Protein AF-A0A7S2U4N0-F1 (afdb_monomer)

Mean predicted aligned error: 8.38 Å

Sequence (168 aa):
IADASVLGMSDVMNEIFLASGIAMILTTIMIGQLTAQINAANCMLDFINTHFMLFSTYVSLFIEFSGLLHSVYLVQIIFSKITGKAFESNEPPRTGLQNVFFWARVIFSLGLLSFSFAVTLKALFDGKTTMWDGVPEAVSVIIFFVLMCFVGMMEGMQIALFAVLKMP

Structure (mmCIF, N/CA/C/O backbone):
data_AF-A0A7S2U4N0-F1
#
_entry.id   AF-A0A7S2U4N0-F1
#
loop_
_atom_site.group_PDB
_atom_site.id
_atom_site.type_symbol
_atom_site.label_atom_id
_atom_site.label_alt_id
_atom_site.label_comp_id
_atom_site.label_asym_id
_atom_site.label_entity_id
_atom_site.label_seq_id
_atom_site.pdbx_PDB_ins_code
_atom_site.Cartn_x
_atom_site.Cartn_y
_atom_site.Cartn_z
_atom_site.occupancy
_atom_site.B_iso_or_equiv
_atom_site.auth_seq_id
_atom_site.auth_comp_id
_atom_site.auth_asym_id
_atom_site.auth_atom_id
_atom_site.pdbx_PDB_model_num
ATOM 1 N N . ILE A 1 1 ? 17.892 17.708 -24.082 1.00 48.47 1 ILE A N 1
ATOM 2 C CA . ILE A 1 1 ? 18.843 17.462 -22.975 1.00 48.47 1 ILE A CA 1
ATOM 3 C C . ILE A 1 1 ? 19.014 15.949 -22.907 1.00 48.47 1 ILE A C 1
ATOM 5 O O . ILE A 1 1 ? 18.281 15.301 -22.179 1.00 48.47 1 ILE A O 1
ATOM 9 N N . ALA A 1 2 ? 19.832 15.386 -23.799 1.00 51.50 2 ALA A N 1
ATOM 10 C CA . ALA A 1 2 ? 20.011 13.934 -23.921 1.00 51.50 2 ALA A CA 1
ATOM 11 C C . ALA A 1 2 ? 21.262 13.431 -23.170 1.00 51.50 2 ALA A C 1
ATOM 13 O O . ALA A 1 2 ? 21.344 12.248 -22.888 1.00 51.50 2 ALA A O 1
ATOM 14 N N . ASP A 1 3 ? 22.154 14.347 -22.763 1.00 53.72 3 ASP A N 1
ATOM 15 C CA . ASP A 1 3 ? 23.429 14.059 -22.081 1.00 53.72 3 ASP A CA 1
ATOM 16 C C . ASP A 1 3 ? 23.540 14.708 -20.687 1.00 53.72 3 ASP A C 1
ATOM 18 O O . ASP A 1 3 ? 24.636 14.952 -20.181 1.00 53.72 3 ASP A O 1
ATOM 22 N N . ALA A 1 4 ? 22.422 15.070 -20.045 1.00 55.94 4 ALA A N 1
ATOM 23 C CA . ALA A 1 4 ? 22.508 15.534 -18.660 1.00 55.94 4 ALA A CA 1
ATOM 24 C C . ALA A 1 4 ? 22.662 14.322 -17.744 1.00 55.94 4 ALA A C 1
ATOM 26 O O . ALA A 1 4 ? 21.670 13.695 -17.375 1.00 55.94 4 ALA A O 1
ATOM 27 N N . SER A 1 5 ? 23.901 14.013 -17.355 1.00 58.53 5 SER A N 1
ATOM 28 C CA . SER A 1 5 ? 24.131 13.044 -16.288 1.00 58.53 5 SER A CA 1
ATOM 29 C C . SER A 1 5 ? 23.482 13.599 -15.018 1.00 58.53 5 SER A C 1
ATOM 31 O O . SER A 1 5 ? 23.855 14.672 -14.522 1.00 58.53 5 SER A O 1
ATOM 33 N N . VAL A 1 6 ? 22.471 12.900 -14.514 1.00 63.56 6 VAL A N 1
ATOM 34 C CA . VAL A 1 6 ? 21.838 13.264 -13.253 1.00 63.56 6 VAL A CA 1
ATOM 35 C C . VAL A 1 6 ? 22.915 13.133 -12.172 1.00 63.56 6 VAL A C 1
ATOM 37 O O . VAL A 1 6 ? 23.558 12.094 -12.045 1.00 63.56 6 VAL A O 1
ATOM 40 N N . LEU A 1 7 ? 23.184 14.229 -11.456 1.00 72.75 7 LEU A N 1
ATOM 41 C CA . LEU A 1 7 ? 24.157 14.299 -10.355 1.00 72.75 7 LEU A CA 1
ATOM 42 C C . LEU A 1 7 ? 25.631 13.981 -10.708 1.00 72.75 7 LEU A C 1
ATOM 44 O O . LEU A 1 7 ? 26.425 13.757 -9.797 1.00 72.75 7 LEU A O 1
ATOM 48 N N . GLY A 1 8 ? 26.037 13.990 -11.984 1.00 77.19 8 GLY A N 1
ATOM 49 C CA . GLY A 1 8 ? 27.438 13.719 -12.360 1.00 77.19 8 GLY A CA 1
ATOM 50 C C . GLY A 1 8 ? 27.821 12.233 -12.375 1.00 77.19 8 GLY A C 1
ATOM 51 O O . GLY A 1 8 ? 29.006 11.912 -12.443 1.00 77.19 8 GLY A O 1
ATOM 52 N N . MET A 1 9 ? 26.849 11.326 -12.239 1.00 78.50 9 MET A N 1
ATOM 53 C CA . MET A 1 9 ? 27.090 9.884 -12.130 1.00 78.50 9 MET A CA 1
ATOM 54 C C . MET A 1 9 ? 27.216 9.213 -13.503 1.00 78.50 9 MET A C 1
ATOM 56 O O . MET A 1 9 ? 26.658 9.693 -14.487 1.00 78.50 9 MET A O 1
ATOM 60 N N . SER A 1 10 ? 27.923 8.077 -13.557 1.00 85.62 10 SER A N 1
ATOM 61 C CA . SER A 1 10 ? 28.000 7.252 -14.772 1.00 85.62 10 SER A CA 1
ATOM 62 C C . SER A 1 10 ? 26.616 6.752 -15.199 1.00 85.62 10 SER A C 1
ATOM 64 O O . SER A 1 10 ? 25.751 6.511 -14.352 1.00 85.62 10 SER A O 1
ATOM 66 N N . ASP A 1 11 ? 26.416 6.556 -16.503 1.00 80.62 11 ASP A N 1
ATOM 67 C CA . ASP A 1 11 ? 25.119 6.157 -17.071 1.00 80.62 11 ASP A CA 1
ATOM 68 C C . ASP A 1 11 ? 24.601 4.846 -16.469 1.00 80.62 11 ASP A C 1
ATOM 70 O O . ASP A 1 11 ? 23.438 4.755 -16.083 1.00 80.62 11 ASP A O 1
ATOM 74 N N . VAL A 1 12 ? 25.501 3.885 -16.244 1.00 80.69 12 VAL A N 1
ATOM 75 C CA . VAL A 1 12 ? 25.191 2.604 -15.589 1.00 80.69 12 VAL A CA 1
ATOM 76 C C . VAL A 1 12 ? 24.672 2.810 -14.162 1.00 80.69 12 VAL A C 1
ATOM 78 O O . VAL A 1 12 ? 23.733 2.143 -13.731 1.00 80.69 12 VAL A O 1
ATOM 81 N N . MET A 1 13 ? 25.262 3.742 -13.408 1.00 78.25 13 MET A N 1
ATOM 82 C CA . MET A 1 13 ? 24.827 4.022 -12.040 1.00 78.25 13 MET A CA 1
ATOM 83 C C . MET A 1 13 ? 23.470 4.733 -12.020 1.00 78.25 13 MET A C 1
ATOM 85 O O . MET A 1 13 ? 22.625 4.401 -11.190 1.00 78.25 13 MET A O 1
ATOM 89 N N . ASN A 1 14 ? 23.230 5.655 -12.954 1.00 82.12 14 ASN A N 1
ATOM 90 C CA . ASN A 1 14 ? 21.936 6.323 -13.100 1.00 82.12 14 ASN A CA 1
ATOM 91 C C . ASN A 1 14 ? 20.821 5.345 -13.496 1.00 82.12 14 ASN A C 1
ATOM 93 O O . ASN A 1 14 ? 19.733 5.391 -12.922 1.00 82.12 14 ASN A O 1
ATOM 97 N N . GLU A 1 15 ? 21.095 4.425 -14.417 1.00 80.50 15 GLU A N 1
ATOM 98 C CA . GLU A 1 15 ? 20.133 3.420 -14.870 1.00 80.50 15 GLU A CA 1
ATOM 99 C C . GLU A 1 15 ? 19.777 2.433 -13.745 1.00 80.50 15 GLU A C 1
ATOM 101 O O . GLU A 1 15 ? 18.603 2.221 -13.429 1.00 80.50 15 GLU A O 1
ATOM 106 N N . ILE A 1 16 ? 20.785 1.904 -13.044 1.00 80.06 16 ILE A N 1
ATOM 107 C CA . ILE A 1 16 ? 20.562 0.930 -11.970 1.00 80.06 16 ILE A CA 1
ATOM 108 C C . ILE A 1 16 ? 19.948 1.573 -10.727 1.00 80.06 16 ILE A C 1
ATOM 110 O O . ILE A 1 16 ? 19.108 0.937 -10.104 1.00 80.06 16 ILE A O 1
ATOM 114 N N . PHE A 1 17 ? 20.331 2.784 -10.313 1.00 78.62 17 PHE A N 1
ATOM 115 C CA . PHE A 1 17 ? 19.843 3.355 -9.047 1.00 78.62 17 PHE A CA 1
ATOM 116 C C . PHE A 1 17 ? 18.615 4.251 -9.201 1.00 78.62 17 PHE A C 1
ATOM 118 O O . PHE A 1 17 ? 17.709 4.173 -8.365 1.00 78.62 17 PHE A O 1
ATOM 125 N N . LEU A 1 18 ? 18.584 5.107 -10.227 1.00 79.38 18 LEU A N 1
ATOM 126 C CA . LEU A 1 18 ? 17.523 6.101 -10.396 1.00 79.38 18 LEU A CA 1
ATOM 127 C C . LEU A 1 18 ? 16.413 5.602 -11.322 1.00 79.38 18 LEU A C 1
ATOM 129 O O . LEU A 1 18 ? 15.245 5.770 -10.979 1.00 79.38 18 LEU A O 1
ATOM 133 N N . ALA A 1 19 ? 16.745 4.958 -12.446 1.00 78.31 19 ALA A N 1
ATOM 134 C CA . ALA A 1 19 ? 15.730 4.495 -13.399 1.00 78.31 19 ALA A CA 1
ATOM 135 C C . ALA A 1 19 ? 14.982 3.239 -12.916 1.00 78.31 19 ALA A C 1
ATOM 137 O O . ALA A 1 19 ? 13.768 3.147 -13.082 1.00 78.31 19 ALA A O 1
ATOM 138 N N . SER A 1 20 ? 15.666 2.309 -12.242 1.00 78.81 20 SER A N 1
ATOM 139 C CA . SER A 1 20 ? 15.021 1.117 -11.659 1.00 78.81 20 SER A CA 1
ATOM 140 C C . SER A 1 20 ? 14.131 1.420 -10.438 1.00 78.81 20 SER A C 1
ATOM 142 O O . SER A 1 20 ? 13.281 0.610 -10.068 1.00 78.81 20 SER A O 1
ATOM 144 N N . GLY A 1 21 ? 14.342 2.570 -9.781 1.00 80.44 21 GLY A N 1
ATOM 145 C CA . GLY A 1 21 ? 13.678 2.946 -8.530 1.00 80.44 21 GLY A CA 1
ATOM 146 C C . GLY A 1 21 ? 14.295 2.353 -7.255 1.00 80.44 21 GLY A C 1
ATOM 147 O O . GLY A 1 21 ? 13.786 2.626 -6.167 1.00 80.44 21 GLY A O 1
ATOM 148 N N . ILE A 1 22 ? 15.401 1.600 -7.339 1.00 84.94 22 ILE A N 1
ATOM 149 C CA . ILE A 1 22 ? 16.071 1.002 -6.166 1.00 84.94 22 ILE A CA 1
ATOM 150 C C . ILE A 1 22 ? 16.450 2.060 -5.122 1.00 84.94 22 ILE A C 1
ATOM 152 O O . ILE A 1 22 ? 16.239 1.834 -3.930 1.00 84.94 22 ILE A O 1
ATOM 156 N N . ALA A 1 23 ? 16.956 3.227 -5.538 1.00 85.31 23 ALA A N 1
ATOM 157 C CA . ALA A 1 23 ? 17.312 4.293 -4.600 1.00 85.31 23 ALA A CA 1
ATOM 158 C C . ALA A 1 23 ? 16.099 4.756 -3.775 1.00 85.31 23 ALA A C 1
ATOM 160 O O . ALA A 1 23 ? 16.172 4.823 -2.550 1.00 85.31 23 ALA A O 1
ATOM 161 N N . MET A 1 24 ? 14.957 4.982 -4.431 1.00 85.69 24 MET A N 1
ATOM 162 C CA . MET A 1 24 ? 13.702 5.356 -3.769 1.00 85.69 24 MET A CA 1
ATOM 163 C C . MET A 1 24 ? 13.225 4.277 -2.793 1.00 85.69 24 MET A C 1
ATOM 165 O O . MET A 1 24 ? 12.809 4.599 -1.678 1.00 85.69 24 MET A O 1
ATOM 169 N N . ILE A 1 25 ? 13.316 3.003 -3.185 1.00 87.88 25 ILE A N 1
ATOM 170 C CA . ILE A 1 25 ? 12.924 1.868 -2.341 1.00 87.88 25 ILE A CA 1
ATOM 171 C C . ILE A 1 25 ? 13.800 1.817 -1.084 1.00 87.88 25 ILE A C 1
ATOM 173 O O . ILE A 1 25 ? 13.279 1.798 0.030 1.00 87.88 25 ILE A O 1
ATOM 177 N N . LEU A 1 26 ? 15.125 1.860 -1.243 1.00 87.56 26 LEU A N 1
ATOM 178 C CA . LEU A 1 26 ? 16.066 1.790 -0.123 1.00 87.56 26 LEU A CA 1
ATOM 179 C C . LEU A 1 26 ? 15.915 2.973 0.834 1.00 87.56 26 LEU A C 1
ATOM 181 O O . LEU A 1 26 ? 15.888 2.776 2.048 1.00 87.56 26 LEU A O 1
ATOM 185 N N . THR A 1 27 ? 15.772 4.192 0.308 1.00 89.44 27 THR A N 1
ATOM 186 C CA . THR A 1 27 ? 15.549 5.385 1.131 1.00 89.44 27 THR A CA 1
ATOM 187 C C . THR A 1 27 ? 14.243 5.276 1.916 1.00 89.44 27 THR A C 1
ATOM 189 O O . THR A 1 27 ? 14.233 5.535 3.119 1.00 89.44 27 THR A O 1
ATOM 192 N N . THR A 1 28 ? 13.159 4.835 1.273 1.00 89.31 28 THR A N 1
ATOM 193 C CA . THR A 1 28 ? 11.850 4.690 1.930 1.00 89.31 28 THR A CA 1
ATOM 194 C C . THR A 1 28 ? 11.890 3.637 3.037 1.00 89.31 28 THR A C 1
ATOM 196 O O . THR A 1 28 ? 11.402 3.886 4.138 1.00 89.31 28 THR A O 1
ATOM 199 N N . ILE A 1 29 ? 12.526 2.492 2.786 1.00 88.38 29 ILE A N 1
ATOM 200 C CA . ILE A 1 29 ? 12.578 1.381 3.740 1.00 88.38 29 ILE A CA 1
ATOM 201 C C . ILE A 1 29 ? 13.494 1.711 4.928 1.00 88.38 29 ILE A C 1
ATOM 203 O O . ILE A 1 29 ? 13.086 1.564 6.078 1.00 88.38 29 ILE A O 1
ATOM 207 N N . MET A 1 30 ? 14.715 2.194 4.677 1.00 87.56 30 MET A N 1
ATOM 208 C CA . MET A 1 30 ? 15.715 2.410 5.732 1.00 87.56 30 MET A CA 1
ATOM 209 C C . MET A 1 30 ? 15.420 3.651 6.579 1.00 87.56 30 MET A C 1
ATOM 211 O O . MET A 1 30 ? 15.454 3.593 7.811 1.00 87.56 30 MET A O 1
ATOM 215 N N . ILE A 1 31 ? 15.120 4.776 5.924 1.00 87.19 31 ILE A N 1
ATOM 216 C CA . ILE A 1 31 ? 14.902 6.058 6.605 1.00 87.19 31 ILE A CA 1
ATOM 217 C C . ILE A 1 31 ? 13.436 6.211 7.009 1.00 87.19 31 ILE A C 1
ATOM 219 O O . ILE A 1 31 ? 13.151 6.657 8.117 1.00 87.19 31 ILE A O 1
ATOM 223 N N . GLY A 1 32 ? 12.507 5.841 6.126 1.00 83.75 32 GLY A N 1
ATOM 224 C CA . GLY A 1 32 ? 11.079 6.067 6.344 1.00 83.75 32 GLY A CA 1
ATOM 225 C C . GLY A 1 32 ? 10.429 5.073 7.304 1.00 83.75 32 GLY A C 1
ATOM 226 O O . GLY A 1 32 ? 9.656 5.482 8.166 1.00 83.75 32 GLY A O 1
ATOM 227 N N . GLN A 1 33 ? 10.725 3.777 7.166 1.00 85.81 33 GLN A N 1
ATOM 228 C CA . GLN A 1 33 ? 9.949 2.719 7.826 1.00 85.81 33 GLN A CA 1
ATOM 229 C C . GLN A 1 33 ? 10.707 2.027 8.969 1.00 85.81 33 GLN A C 1
ATOM 231 O O . GLN A 1 33 ? 10.282 2.110 10.123 1.00 85.81 33 GLN A O 1
ATOM 236 N N . LEU A 1 34 ? 11.845 1.382 8.684 1.00 86.00 34 LEU A N 1
ATOM 237 C CA . LEU A 1 34 ? 12.537 0.493 9.632 1.00 86.00 34 LEU A CA 1
ATOM 238 C C . LEU A 1 34 ? 12.982 1.206 10.913 1.00 86.00 34 LEU A C 1
ATOM 240 O O . LEU A 1 34 ? 12.771 0.699 12.014 1.00 86.00 34 LEU A O 1
ATOM 244 N N . THR A 1 35 ? 13.573 2.397 10.792 1.00 86.56 35 THR A N 1
ATOM 245 C CA . THR A 1 35 ? 14.084 3.142 11.955 1.00 86.56 35 THR A CA 1
ATOM 246 C C . THR A 1 35 ? 12.956 3.511 12.927 1.00 86.56 35 THR A C 1
ATOM 248 O O . THR A 1 35 ? 13.102 3.369 14.143 1.00 86.56 35 THR A O 1
ATOM 251 N N . ALA A 1 36 ? 11.802 3.927 12.395 1.00 85.81 36 ALA A N 1
ATOM 252 C CA . ALA A 1 36 ? 10.617 4.245 13.186 1.00 85.81 36 ALA A CA 1
ATOM 253 C C . ALA A 1 36 ? 10.036 2.996 13.868 1.00 85.81 36 ALA A C 1
ATOM 255 O O . ALA A 1 36 ? 9.712 3.041 15.054 1.00 85.81 36 ALA A O 1
ATOM 256 N N . GLN A 1 37 ? 9.963 1.870 13.151 1.00 85.75 37 GLN A N 1
ATOM 257 C CA . GLN A 1 37 ? 9.468 0.600 13.691 1.00 85.75 37 GLN A CA 1
ATOM 258 C C . GLN A 1 37 ? 10.338 0.080 14.845 1.00 85.75 37 GLN A C 1
ATOM 260 O O . GLN A 1 37 ? 9.807 -0.318 15.880 1.00 85.75 37 GLN A O 1
ATOM 265 N N . ILE A 1 38 ? 11.667 0.130 14.709 1.00 84.31 38 ILE A N 1
ATOM 266 C CA . ILE A 1 38 ? 12.594 -0.331 15.756 1.00 84.31 38 ILE A CA 1
ATOM 267 C C . ILE A 1 38 ? 12.488 0.550 17.008 1.00 84.31 38 ILE A C 1
ATOM 269 O O . ILE A 1 38 ? 12.452 0.036 18.127 1.00 84.31 38 ILE A O 1
ATOM 273 N N . ASN A 1 39 ? 12.399 1.874 16.841 1.00 85.31 39 ASN A N 1
ATOM 274 C CA . ASN A 1 39 ? 12.265 2.783 17.979 1.00 85.31 39 ASN A CA 1
ATOM 275 C C . ASN A 1 39 ? 10.915 2.599 18.698 1.00 85.31 39 ASN A C 1
ATOM 277 O O . ASN A 1 39 ? 10.860 2.552 19.928 1.00 85.31 39 ASN A O 1
ATOM 281 N N . ALA A 1 40 ? 9.836 2.403 17.931 1.00 83.31 40 ALA A N 1
ATOM 282 C CA . ALA A 1 40 ? 8.513 2.096 18.464 1.00 83.31 40 ALA A CA 1
ATOM 283 C C . ALA A 1 40 ? 8.465 0.755 19.218 1.00 83.31 40 ALA A C 1
ATOM 285 O O . ALA A 1 40 ? 7.735 0.640 20.203 1.00 83.31 40 ALA A O 1
ATOM 286 N N . ALA A 1 41 ? 9.237 -0.249 18.784 1.00 82.06 41 ALA A N 1
ATOM 287 C CA . ALA A 1 41 ? 9.270 -1.564 19.420 1.00 82.06 41 ALA A CA 1
ATOM 288 C C . ALA A 1 41 ? 9.896 -1.531 20.825 1.00 82.06 41 ALA A C 1
ATOM 290 O O . ALA A 1 41 ? 9.396 -2.206 21.723 1.00 82.06 41 ALA A O 1
ATOM 291 N N . ASN A 1 42 ? 10.947 -0.726 21.028 1.00 82.38 42 ASN A N 1
ATOM 292 C CA . ASN A 1 42 ? 11.646 -0.632 22.314 1.00 82.38 42 ASN A CA 1
ATOM 293 C C . ASN A 1 42 ? 10.970 0.342 23.292 1.00 82.38 42 ASN A C 1
ATOM 295 O O . ASN A 1 42 ? 10.746 -0.008 24.449 1.00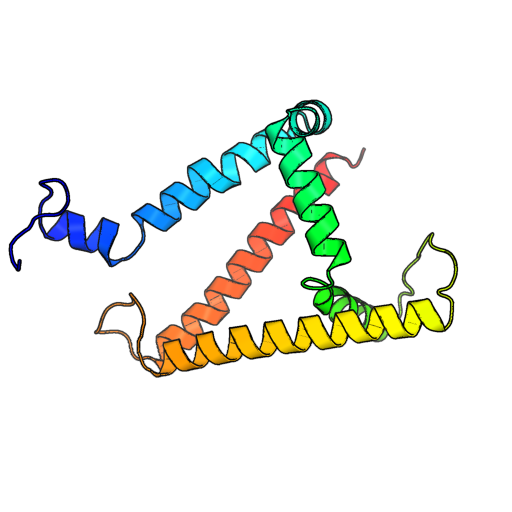 82.38 42 ASN A O 1
ATOM 299 N N . CYS A 1 43 ? 10.624 1.550 22.835 1.00 83.06 43 CYS A N 1
ATOM 300 C CA . CYS A 1 43 ? 10.125 2.630 23.693 1.00 83.06 43 CYS A CA 1
ATOM 301 C C . CYS A 1 43 ? 8.842 3.249 23.120 1.00 83.06 43 CYS A C 1
ATOM 303 O O . CYS A 1 43 ? 8.796 4.434 22.803 1.00 83.06 43 CYS A O 1
ATOM 305 N N . MET A 1 44 ? 7.781 2.445 22.988 1.00 83.38 44 MET A N 1
ATOM 306 C CA . MET A 1 44 ? 6.515 2.848 22.353 1.00 83.38 44 MET A CA 1
ATOM 307 C C . MET A 1 44 ? 5.930 4.163 22.903 1.00 83.38 44 MET A C 1
ATOM 309 O O . MET A 1 44 ? 5.513 5.017 22.121 1.00 83.38 44 MET A O 1
ATOM 313 N N . LEU A 1 45 ? 5.887 4.332 24.232 1.00 84.06 45 LEU A N 1
ATOM 314 C CA . LEU A 1 45 ? 5.286 5.518 24.861 1.00 84.06 45 LEU A CA 1
ATOM 315 C C . LEU A 1 45 ? 6.119 6.782 24.621 1.00 84.06 45 LEU A C 1
ATOM 317 O O . LEU A 1 45 ? 5.559 7.811 24.246 1.00 84.06 45 LEU A O 1
ATOM 321 N N . ASP A 1 46 ? 7.442 6.695 24.758 1.00 86.62 46 ASP A N 1
ATOM 322 C CA . ASP A 1 46 ? 8.342 7.828 24.508 1.00 86.62 46 ASP A CA 1
ATOM 323 C C . ASP A 1 46 ? 8.383 8.196 23.019 1.00 86.62 46 ASP A C 1
ATOM 325 O O . ASP A 1 46 ? 8.414 9.374 22.657 1.00 86.62 46 ASP A O 1
ATOM 329 N N . PHE A 1 47 ? 8.309 7.189 22.143 1.00 85.94 47 PHE A N 1
ATOM 330 C CA . PHE A 1 47 ? 8.230 7.382 20.702 1.00 85.94 47 PHE A CA 1
ATOM 331 C C . PHE A 1 47 ? 6.959 8.140 20.309 1.00 85.94 47 PHE A C 1
ATOM 333 O O . PHE A 1 47 ? 7.038 9.139 19.593 1.00 85.94 47 PHE A O 1
ATOM 340 N N . ILE A 1 48 ? 5.798 7.723 20.825 1.00 87.62 48 ILE A N 1
ATOM 341 C CA . ILE A 1 48 ? 4.520 8.399 20.566 1.00 87.62 48 ILE A CA 1
ATOM 342 C C . ILE A 1 48 ? 4.514 9.815 21.137 1.00 87.62 48 ILE A C 1
ATOM 344 O O . ILE A 1 48 ? 4.004 10.707 20.473 1.00 87.62 48 ILE A O 1
ATOM 348 N N . ASN A 1 49 ? 5.108 10.052 22.311 1.00 90.44 49 ASN A N 1
ATOM 349 C CA . ASN A 1 49 ? 5.109 11.359 22.979 1.00 90.44 49 ASN A CA 1
ATOM 350 C C . ASN A 1 49 ? 5.949 12.441 22.260 1.00 90.44 49 ASN A C 1
ATOM 352 O O . ASN A 1 49 ? 5.993 13.599 22.676 1.00 90.44 49 ASN A O 1
ATOM 356 N N . THR A 1 50 ? 6.613 12.102 21.155 1.00 90.38 50 THR A N 1
ATOM 357 C CA . THR A 1 50 ? 7.291 13.083 20.302 1.00 90.38 50 THR A CA 1
ATOM 358 C C . THR A 1 50 ? 6.276 13.853 19.450 1.00 90.38 50 THR A C 1
ATOM 360 O O . THR A 1 50 ? 5.409 13.254 18.819 1.00 90.38 50 THR A O 1
ATOM 363 N N . HIS A 1 51 ? 6.421 15.181 19.339 1.00 87.06 51 HIS A N 1
ATOM 364 C CA . HIS A 1 51 ? 5.513 16.058 18.573 1.00 87.06 51 HIS A CA 1
ATOM 365 C C . HIS A 1 51 ? 5.197 15.549 17.154 1.00 87.06 51 HIS A C 1
ATOM 367 O O . HIS A 1 51 ? 4.042 15.556 16.729 1.00 87.06 51 HIS A O 1
ATOM 373 N N . PHE A 1 52 ? 6.214 15.076 16.428 1.00 88.00 52 PHE A N 1
ATOM 374 C CA . PHE A 1 52 ? 6.051 14.544 15.073 1.00 88.00 52 PHE A CA 1
ATOM 375 C C . PHE A 1 52 ? 5.239 13.237 15.040 1.00 88.00 52 PHE A C 1
ATOM 377 O O . PHE A 1 52 ? 4.391 13.045 14.168 1.00 88.00 52 PHE A O 1
ATOM 384 N N . MET A 1 53 ? 5.440 12.359 16.025 1.00 88.50 53 MET A N 1
ATOM 385 C CA . MET A 1 53 ? 4.720 11.088 16.108 1.00 88.50 53 MET A CA 1
ATOM 386 C C . MET A 1 53 ? 3.277 11.269 16.583 1.00 88.50 53 MET A C 1
ATOM 388 O O . MET A 1 53 ? 2.379 10.638 16.016 1.00 88.50 53 MET A O 1
ATOM 392 N N . LEU A 1 54 ? 3.020 12.188 17.522 1.00 89.88 54 LEU A N 1
ATOM 393 C CA . LEU A 1 54 ? 1.657 12.594 17.886 1.00 89.88 54 LEU A CA 1
ATOM 394 C C . LEU A 1 54 ? 0.890 13.125 16.675 1.00 89.88 54 LEU A C 1
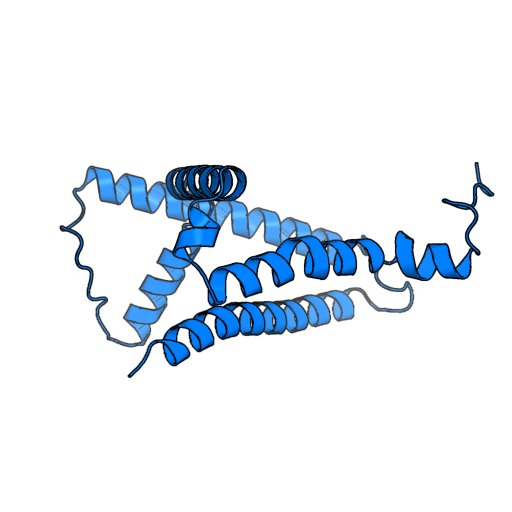ATOM 396 O O . LEU A 1 54 ? -0.250 12.725 16.446 1.00 89.88 54 LEU A O 1
ATOM 400 N N . PHE A 1 55 ? 1.522 13.973 15.860 1.00 92.81 55 PHE A N 1
ATOM 401 C CA . PHE A 1 55 ? 0.920 14.443 14.615 1.00 92.81 55 PHE A CA 1
ATOM 402 C C . PHE A 1 55 ? 0.537 13.274 13.693 1.00 92.81 55 PHE A C 1
ATOM 404 O O . PHE A 1 55 ? -0.612 13.190 13.259 1.00 92.81 55 PHE A O 1
ATOM 411 N N . SER A 1 56 ? 1.456 12.331 13.451 1.00 90.25 56 SER A N 1
ATOM 412 C CA . SER A 1 56 ? 1.167 11.156 12.613 1.00 90.25 56 SER A CA 1
ATOM 413 C C . SER A 1 56 ? 0.027 10.289 13.170 1.00 90.25 56 SER A C 1
ATOM 415 O O . SER A 1 56 ? -0.760 9.724 12.408 1.00 90.25 56 SER A O 1
ATOM 417 N N . THR A 1 57 ? -0.116 10.236 14.499 1.00 90.25 57 THR A N 1
ATOM 418 C CA . THR A 1 57 ? -1.189 9.503 15.180 1.00 90.25 57 THR A CA 1
ATOM 419 C C . THR A 1 57 ? -2.543 10.163 14.923 1.00 90.25 57 THR A C 1
ATOM 421 O O . THR A 1 57 ? -3.501 9.478 14.571 1.00 90.25 57 THR A O 1
ATOM 424 N N . TYR A 1 58 ? -2.631 11.494 15.002 1.00 92.12 58 TYR A N 1
ATOM 425 C CA . TYR A 1 58 ? -3.860 12.215 14.654 1.00 92.12 58 TYR A CA 1
ATOM 426 C C . TYR A 1 58 ? -4.228 12.072 13.175 1.00 92.12 58 TYR A C 1
ATOM 428 O O . TYR A 1 58 ? -5.404 11.897 12.855 1.00 92.12 58 TYR A O 1
ATOM 436 N N . VAL A 1 59 ? -3.240 12.087 12.275 1.00 93.69 59 VAL A N 1
ATOM 437 C CA . VAL A 1 59 ? -3.464 11.801 10.848 1.00 93.69 59 VAL A CA 1
ATOM 438 C C . VAL A 1 59 ? -4.001 10.380 10.662 1.00 93.69 59 VAL A C 1
ATOM 440 O O . VAL A 1 59 ? -4.959 10.182 9.918 1.00 93.69 59 VAL A O 1
ATOM 443 N N . SER A 1 60 ? -3.446 9.402 11.378 1.00 90.62 60 SER A N 1
ATOM 444 C CA . SER A 1 60 ? -3.909 8.010 11.331 1.00 90.62 60 SER A CA 1
ATOM 445 C C . SER A 1 60 ? -5.357 7.878 11.811 1.00 90.62 60 SER A C 1
ATOM 447 O O . SER A 1 60 ? -6.171 7.264 11.125 1.00 90.62 60 SER A O 1
ATOM 449 N N . LEU A 1 61 ? -5.715 8.536 12.920 1.00 90.69 61 LEU A N 1
ATOM 450 C CA . LEU A 1 61 ? -7.084 8.552 13.444 1.00 90.69 61 LEU A CA 1
ATOM 451 C C . LEU A 1 61 ? -8.067 9.234 12.476 1.00 90.69 61 LEU A C 1
ATOM 453 O O . LEU A 1 61 ? -9.203 8.790 12.312 1.00 90.69 61 LEU A O 1
ATOM 457 N N . PHE A 1 62 ? -7.632 10.293 11.789 1.00 92.50 62 PHE A N 1
ATOM 458 C CA . PHE A 1 62 ? -8.427 10.944 10.747 1.00 92.50 62 PHE A CA 1
ATOM 459 C C . PHE A 1 62 ? -8.662 10.022 9.539 1.00 92.50 62 PHE A C 1
ATOM 461 O O . PHE A 1 62 ? -9.784 9.929 9.034 1.00 92.50 62 PHE A O 1
ATOM 468 N N . ILE A 1 63 ? -7.630 9.300 9.093 1.00 91.06 63 ILE A N 1
ATOM 469 C CA . ILE A 1 63 ? -7.749 8.312 8.011 1.00 91.06 63 ILE A CA 1
ATOM 470 C C . ILE A 1 63 ? -8.680 7.171 8.433 1.00 91.06 63 ILE A C 1
ATOM 472 O O . ILE A 1 63 ? -9.535 6.750 7.650 1.00 91.06 63 ILE A O 1
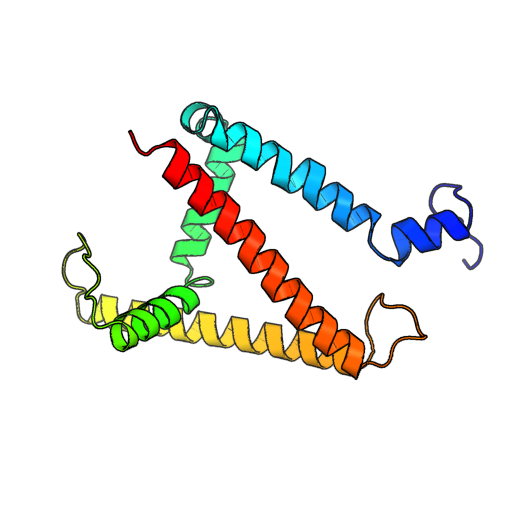ATOM 476 N N . GLU A 1 64 ? -8.584 6.701 9.671 1.00 88.69 64 GLU A N 1
ATOM 477 C CA . GLU A 1 64 ? -9.492 5.688 10.202 1.00 88.69 64 GLU A CA 1
ATOM 478 C C . GLU A 1 64 ? -10.944 6.184 10.206 1.00 88.69 64 GLU A C 1
ATOM 480 O O . GLU A 1 64 ? -11.844 5.496 9.711 1.00 88.69 64 GLU A O 1
ATOM 485 N N . PHE A 1 65 ? -11.175 7.422 10.652 1.00 86.50 65 PHE A N 1
ATOM 486 C CA . PHE A 1 65 ? -12.494 8.046 10.612 1.00 86.50 65 PHE A CA 1
ATOM 487 C C . PHE A 1 65 ? -13.056 8.132 9.184 1.00 86.50 65 PHE A C 1
ATOM 489 O O . PHE A 1 65 ? -14.224 7.791 8.965 1.00 86.50 65 PHE A O 1
ATOM 496 N N . SER A 1 66 ? -12.217 8.497 8.206 1.00 88.50 66 SER A N 1
ATOM 497 C CA . SER A 1 66 ? -12.605 8.653 6.795 1.00 88.50 66 SER A CA 1
ATOM 498 C C . SER A 1 66 ? -13.158 7.377 6.149 1.00 88.50 66 SER A C 1
ATOM 500 O O . SER A 1 66 ? -13.915 7.449 5.184 1.00 88.50 66 SER A O 1
ATOM 502 N N . GLY A 1 67 ? -12.815 6.201 6.682 1.00 84.25 67 GLY A N 1
ATOM 503 C CA . GLY A 1 67 ? -13.308 4.929 6.166 1.00 84.25 67 GLY A CA 1
ATOM 504 C C . GLY A 1 67 ? -12.446 4.289 5.081 1.00 84.25 67 GLY A C 1
ATOM 505 O O . GLY A 1 67 ? -12.765 3.184 4.660 1.00 84.25 67 GLY A O 1
ATOM 506 N N . LEU A 1 68 ? -11.347 4.920 4.650 1.00 86.81 68 LEU A N 1
ATOM 507 C CA . LEU A 1 68 ? -10.524 4.447 3.526 1.00 86.81 68 LEU A CA 1
ATOM 508 C C . LEU A 1 68 ? -9.970 3.024 3.711 1.00 86.81 68 LEU A C 1
ATOM 510 O O . LEU A 1 68 ? -9.843 2.290 2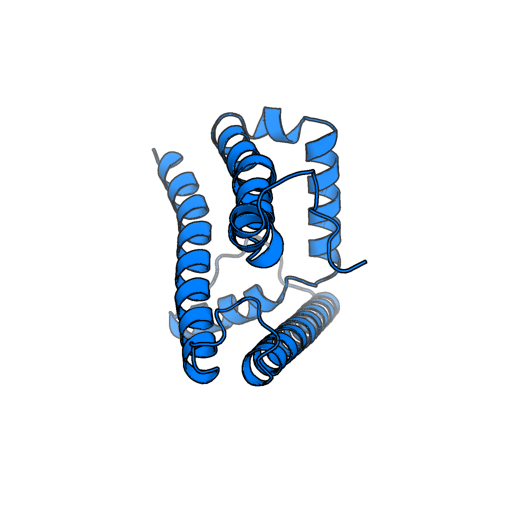.734 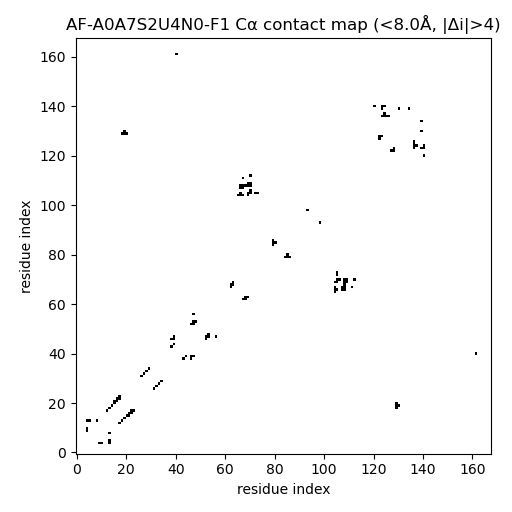1.00 86.81 68 LEU A O 1
ATOM 514 N N . LEU A 1 69 ? -9.694 2.613 4.952 1.00 87.44 69 LEU A N 1
ATOM 515 C CA . LEU A 1 69 ? -9.064 1.328 5.293 1.00 87.44 69 LEU A CA 1
ATOM 516 C C . LEU A 1 69 ? -10.058 0.237 5.748 1.00 87.44 69 LEU A C 1
ATOM 518 O O . LEU A 1 69 ? -9.652 -0.816 6.230 1.00 87.44 69 LEU A O 1
ATOM 522 N N . HIS A 1 70 ? -11.371 0.464 5.623 1.00 90.88 70 HIS A N 1
ATOM 523 C CA . HIS A 1 70 ? -12.392 -0.420 6.205 1.00 90.88 70 HIS A CA 1
ATOM 524 C C . HIS A 1 70 ? -12.623 -1.750 5.460 1.00 90.88 70 HIS A C 1
ATOM 526 O O . HIS A 1 70 ? -13.361 -2.601 5.962 1.00 90.88 70 HIS A O 1
ATOM 532 N N . SER A 1 71 ? -12.005 -1.978 4.297 1.00 87.75 71 SER A N 1
ATOM 533 C CA . SER A 1 71 ? -12.132 -3.239 3.546 1.00 87.75 71 SER A CA 1
ATOM 534 C C . SER A 1 71 ? -11.712 -4.476 4.358 1.00 87.75 71 SER A C 1
ATOM 536 O O . SER A 1 71 ? -12.297 -5.549 4.192 1.00 87.75 71 SER A O 1
ATOM 538 N N . VAL A 1 72 ? -10.776 -4.325 5.303 1.00 87.06 72 VAL A N 1
ATOM 539 C CA . VAL A 1 72 ? -10.309 -5.412 6.180 1.00 87.06 72 VAL A CA 1
ATOM 540 C C . VAL A 1 72 ? -11.419 -5.979 7.069 1.00 87.06 72 VAL A C 1
ATOM 542 O O . VAL A 1 72 ? -11.447 -7.185 7.312 1.00 87.06 72 VAL A O 1
ATOM 545 N N . TYR A 1 73 ? -12.391 -5.162 7.490 1.00 88.00 73 TYR A N 1
ATOM 546 C CA . TYR A 1 73 ? -13.502 -5.644 8.313 1.00 88.00 73 TYR A CA 1
ATOM 547 C C . TYR A 1 73 ? -14.382 -6.643 7.561 1.00 88.00 73 TYR A C 1
ATOM 549 O O . TYR A 1 73 ? -14.902 -7.585 8.158 1.00 88.00 73 TYR A O 1
ATOM 557 N N . LEU A 1 74 ? -14.531 -6.478 6.243 1.00 88.44 74 LEU A N 1
ATOM 558 C CA . LEU A 1 74 ? -15.263 -7.431 5.411 1.00 88.44 74 LEU A CA 1
ATOM 559 C C . LEU A 1 74 ? -14.540 -8.780 5.400 1.00 88.44 74 LEU A C 1
ATOM 561 O O . LEU A 1 74 ? -15.163 -9.815 5.643 1.00 88.44 74 LEU A O 1
ATOM 565 N N . VAL A 1 75 ? -13.223 -8.760 5.180 1.00 87.75 75 VAL A N 1
ATOM 566 C CA . VAL A 1 75 ? -12.374 -9.959 5.208 1.00 87.75 75 VAL A CA 1
ATOM 567 C C . VAL A 1 75 ? -12.474 -10.643 6.571 1.00 87.75 75 VAL A C 1
ATOM 569 O O . VAL A 1 75 ? -12.753 -11.837 6.639 1.00 87.75 75 VAL A O 1
ATOM 572 N N . GLN A 1 76 ? -12.362 -9.879 7.657 1.00 86.94 76 GLN A N 1
ATOM 573 C CA . GLN A 1 76 ? -12.527 -10.365 9.023 1.00 86.94 76 GLN A CA 1
ATOM 574 C C . GLN A 1 76 ? -13.884 -11.076 9.221 1.00 86.94 76 GLN A C 1
ATOM 576 O O . GLN A 1 76 ? -13.924 -12.212 9.694 1.00 86.94 76 GLN A O 1
ATOM 581 N N . ILE A 1 77 ? -15.000 -10.462 8.809 1.00 87.38 77 ILE A N 1
ATOM 582 C CA . ILE A 1 77 ? -16.344 -11.060 8.916 1.00 87.38 77 ILE A CA 1
ATOM 583 C C . ILE A 1 77 ? -16.441 -12.372 8.122 1.00 87.38 77 ILE A C 1
ATOM 585 O O . ILE A 1 77 ? -17.028 -13.338 8.612 1.00 87.38 77 ILE A O 1
ATOM 589 N N . ILE A 1 78 ? -15.865 -12.432 6.917 1.00 89.12 78 ILE A N 1
ATOM 590 C CA . ILE A 1 78 ? -15.821 -13.661 6.111 1.00 89.12 78 ILE A CA 1
ATOM 591 C C . ILE A 1 78 ? -15.029 -14.752 6.839 1.00 89.12 78 ILE A C 1
ATOM 593 O O . ILE A 1 78 ? -15.523 -15.869 6.984 1.00 89.12 78 ILE A O 1
ATOM 597 N N . PHE A 1 79 ? -13.839 -14.436 7.350 1.00 86.06 79 PHE A N 1
ATOM 598 C CA . PHE A 1 79 ? -12.999 -15.407 8.050 1.00 86.06 79 PHE A CA 1
ATOM 599 C C . PHE A 1 79 ? -13.650 -15.956 9.322 1.00 86.06 79 PHE A C 1
ATOM 601 O O . PHE A 1 79 ? -13.554 -17.156 9.577 1.00 86.06 79 PHE A O 1
ATOM 608 N N . SER A 1 80 ? -14.362 -15.134 10.098 1.00 84.75 80 SER A N 1
ATOM 609 C CA . SER A 1 80 ? -15.109 -15.632 11.266 1.00 84.75 80 SER A CA 1
ATOM 610 C C . SER A 1 80 ? -16.266 -16.533 10.873 1.00 84.75 80 SER A C 1
ATOM 612 O O . SER A 1 80 ? -16.457 -17.568 11.508 1.00 84.75 80 SER A O 1
ATOM 614 N N . LYS A 1 81 ? -16.983 -16.207 9.791 1.00 85.44 81 LYS A N 1
ATOM 615 C CA . LYS A 1 81 ? -18.031 -17.088 9.259 1.00 85.44 81 LYS A CA 1
ATOM 616 C C . LYS A 1 81 ? -17.473 -18.446 8.839 1.00 85.44 81 LYS A C 1
ATOM 618 O O . LYS A 1 81 ? -18.103 -19.457 9.117 1.00 85.44 81 LYS A O 1
ATOM 623 N N . ILE A 1 82 ? -16.295 -18.471 8.213 1.00 91.62 82 ILE A N 1
ATOM 624 C CA . ILE A 1 82 ? -15.626 -19.715 7.802 1.00 91.62 82 ILE A CA 1
ATOM 625 C C . ILE A 1 82 ? -15.121 -20.502 9.022 1.00 91.62 82 ILE A C 1
ATOM 627 O O . ILE A 1 82 ? -15.254 -21.719 9.071 1.00 91.62 82 ILE A O 1
ATOM 631 N N . THR A 1 83 ? -14.559 -19.816 10.018 1.00 86.88 83 THR A N 1
ATOM 632 C CA . THR A 1 83 ? -13.915 -20.448 11.186 1.00 86.88 83 THR A CA 1
ATOM 633 C C . THR A 1 83 ? -14.911 -20.813 12.295 1.00 86.88 83 THR A C 1
ATOM 635 O O . THR A 1 83 ? -14.560 -21.525 13.232 1.00 86.88 83 THR A O 1
ATOM 638 N N . GLY A 1 84 ? -16.148 -20.308 12.239 1.00 79.81 84 GLY A N 1
ATOM 639 C CA . GLY A 1 84 ? -17.184 -20.545 13.251 1.00 79.81 84 GLY A CA 1
ATOM 640 C C . GLY A 1 84 ? -16.899 -19.914 14.621 1.00 79.81 84 GLY A C 1
ATOM 641 O O . GLY A 1 84 ? -17.642 -20.150 15.570 1.00 79.81 84 GLY A O 1
ATOM 642 N N . LYS A 1 85 ? -15.836 -19.113 14.750 1.00 76.88 85 LYS A N 1
ATOM 643 C CA . LYS A 1 85 ? -15.479 -18.406 15.985 1.00 76.88 85 LYS A CA 1
ATOM 644 C C . LYS A 1 85 ? -16.056 -16.997 15.936 1.00 76.88 85 LYS A C 1
ATOM 646 O O . LYS A 1 85 ? -15.691 -16.214 15.056 1.00 76.88 85 LYS A O 1
ATOM 651 N N . ALA A 1 86 ? -16.973 -16.690 16.852 1.00 63.94 86 ALA A N 1
ATOM 652 C CA . ALA A 1 86 ? -17.510 -15.344 17.008 1.00 63.94 86 ALA A CA 1
ATOM 653 C C . ALA A 1 86 ? -16.403 -14.398 17.490 1.00 63.94 86 ALA A C 1
ATOM 655 O O . ALA A 1 86 ? -15.581 -14.773 18.325 1.00 63.94 86 ALA A O 1
ATOM 656 N N . PHE A 1 87 ? -16.371 -13.180 16.955 1.00 61.84 87 PHE A N 1
ATOM 657 C CA . PHE A 1 87 ? -15.471 -12.156 17.468 1.00 61.84 87 PHE A CA 1
ATOM 658 C C . PHE A 1 87 ? -15.977 -11.667 18.821 1.00 61.84 87 PHE A C 1
ATOM 660 O O . PHE A 1 87 ? -17.088 -11.142 18.907 1.00 61.84 87 PHE A O 1
ATOM 667 N N . GLU A 1 88 ? -15.156 -11.803 19.859 1.00 61.78 88 GLU A N 1
ATOM 668 C CA . GLU A 1 88 ? -15.367 -11.089 21.114 1.00 61.78 88 GLU A CA 1
ATOM 669 C C . GLU A 1 88 ? -15.089 -9.604 20.861 1.00 61.78 88 GLU A C 1
ATOM 671 O O . GLU A 1 88 ? -13.947 -9.174 20.711 1.00 61.78 88 GLU A O 1
ATOM 676 N N . SER A 1 89 ? -16.155 -8.821 20.725 1.00 63.03 89 SER A N 1
ATOM 677 C CA . SER A 1 89 ? -16.076 -7.368 20.658 1.00 63.03 89 SER A CA 1
ATOM 678 C C . SER A 1 89 ? -16.523 -6.807 22.000 1.00 63.03 89 SER A C 1
ATOM 680 O O . SER A 1 89 ? -17.624 -7.102 22.457 1.00 63.03 89 SER A O 1
ATOM 682 N N . ASN A 1 90 ? -15.675 -5.984 22.614 1.00 64.94 90 ASN A N 1
ATOM 683 C CA . ASN A 1 90 ? -16.005 -5.246 23.836 1.00 64.94 90 ASN A CA 1
ATOM 684 C C . ASN A 1 90 ? -16.823 -3.969 23.553 1.00 64.94 90 ASN A C 1
ATOM 686 O O . ASN A 1 90 ? -17.059 -3.175 24.462 1.00 64.94 90 ASN A O 1
ATOM 690 N N . GLU A 1 91 ? -17.232 -3.739 22.301 1.00 70.75 91 GLU A N 1
ATOM 691 C CA . GLU A 1 91 ? -18.018 -2.570 21.913 1.00 70.75 91 GLU A CA 1
ATOM 692 C C . GLU A 1 91 ? -19.524 -2.841 22.040 1.00 70.75 91 GLU A C 1
ATOM 694 O O . GLU A 1 91 ? -19.992 -3.941 21.725 1.00 70.75 91 GLU A O 1
ATOM 699 N N . PRO A 1 92 ? -20.317 -1.839 22.463 1.00 74.81 92 PRO A N 1
ATOM 700 C CA . PRO A 1 92 ? -21.765 -1.968 22.501 1.00 74.81 92 PRO A CA 1
ATOM 701 C C . PRO A 1 92 ? -22.332 -2.257 21.099 1.00 74.81 92 PRO A C 1
ATOM 703 O O . PRO A 1 92 ? -21.768 -1.819 20.089 1.00 74.81 92 PRO A O 1
ATOM 706 N N . PRO A 1 93 ? -23.471 -2.968 21.005 1.00 77.06 93 PRO A N 1
ATOM 707 C CA . PRO A 1 93 ? -24.087 -3.287 19.724 1.00 77.06 93 PRO A CA 1
ATOM 708 C C . PRO A 1 93 ? -24.398 -2.009 18.937 1.00 77.06 93 PRO A C 1
ATOM 710 O O . PRO A 1 93 ? -24.987 -1.058 19.454 1.00 77.06 93 PRO A O 1
ATOM 713 N N . ARG A 1 94 ? -23.988 -1.993 17.663 1.00 77.69 94 ARG A N 1
ATOM 714 C CA . ARG A 1 94 ? -24.133 -0.833 16.773 1.00 77.69 94 ARG A CA 1
ATOM 715 C C . ARG A 1 94 ? -25.605 -0.466 16.608 1.00 77.69 94 ARG A C 1
ATOM 717 O O . ARG A 1 94 ? -26.432 -1.315 16.277 1.00 77.69 94 ARG A O 1
ATOM 724 N N . THR A 1 95 ? -25.924 0.815 16.768 1.00 87.62 95 THR A N 1
ATOM 725 C CA . THR A 1 95 ? -27.258 1.341 16.435 1.00 87.62 95 THR A CA 1
ATOM 726 C C . THR A 1 95 ? -27.520 1.257 14.925 1.00 87.62 95 THR A C 1
ATOM 728 O O . THR A 1 95 ? -26.587 1.170 14.124 1.00 87.62 95 THR A O 1
ATOM 731 N N . GLY A 1 96 ? -28.790 1.317 14.503 1.00 83.25 96 GLY A N 1
ATOM 732 C CA . GLY A 1 96 ? -29.160 1.191 13.084 1.00 83.25 96 GLY A CA 1
ATOM 733 C C . GLY A 1 96 ? -28.436 2.185 12.163 1.00 83.25 96 GLY A C 1
ATOM 734 O O . GLY A 1 96 ? -27.913 1.790 11.123 1.00 83.25 96 GLY A O 1
ATOM 735 N N . LEU A 1 97 ? -28.315 3.452 12.581 1.00 86.06 97 LEU A N 1
ATOM 736 C CA . LEU A 1 97 ? -27.587 4.481 11.825 1.00 86.06 97 LEU A CA 1
ATOM 737 C C . LEU A 1 97 ? -26.076 4.216 11.777 1.00 86.06 97 LEU A C 1
ATOM 739 O O . LEU A 1 97 ? -25.459 4.370 10.723 1.00 86.06 97 LEU A O 1
ATOM 743 N N . GLN A 1 98 ? -25.480 3.763 12.884 1.00 85.44 98 GLN A N 1
ATOM 744 C CA . GLN A 1 98 ? -24.062 3.392 12.921 1.00 85.44 98 GLN A CA 1
ATOM 745 C C . GLN A 1 98 ? -23.762 2.192 12.018 1.00 85.44 98 GLN A C 1
ATOM 747 O O . GLN A 1 98 ? -22.711 2.156 11.385 1.00 85.44 98 GLN A O 1
ATOM 752 N N . ASN A 1 99 ? -24.682 1.229 11.918 1.00 85.75 99 ASN A N 1
ATOM 753 C CA . ASN A 1 99 ? -24.516 0.074 11.042 1.00 85.75 99 ASN A CA 1
ATOM 754 C C . ASN A 1 99 ? -24.548 0.470 9.557 1.00 85.75 99 ASN A C 1
ATOM 756 O O . ASN A 1 99 ? -23.709 0.020 8.780 1.00 85.75 99 ASN A O 1
ATOM 760 N N . VAL A 1 100 ? -25.463 1.364 9.164 1.00 89.12 100 VAL A N 1
ATOM 761 C CA . VAL A 1 100 ? -25.503 1.908 7.795 1.00 89.12 100 VAL A CA 1
ATOM 762 C C . VAL A 1 100 ? -24.226 2.694 7.489 1.00 89.12 100 VAL A C 1
ATOM 764 O O . VAL A 1 100 ? -23.606 2.473 6.451 1.00 89.12 100 VAL A O 1
ATOM 767 N N . PHE A 1 101 ? -23.785 3.559 8.407 1.00 88.94 101 PHE A N 1
ATOM 768 C CA . PHE A 1 101 ? -22.549 4.330 8.243 1.00 88.94 101 PHE A CA 1
ATOM 769 C C . PHE A 1 101 ? -21.302 3.434 8.148 1.00 88.94 101 PHE A C 1
ATOM 771 O O . PHE A 1 101 ? -20.395 3.696 7.358 1.00 88.94 101 PHE A O 1
ATOM 778 N N . PHE A 1 102 ? -21.262 2.345 8.916 1.00 88.31 102 PHE A N 1
ATOM 779 C CA . PHE A 1 102 ? -20.212 1.334 8.829 1.00 88.31 102 PHE A CA 1
ATOM 780 C C . PHE A 1 102 ? -20.177 0.675 7.445 1.00 88.31 102 PHE A C 1
ATOM 782 O O . PHE A 1 102 ? -19.141 0.702 6.783 1.00 88.31 102 PHE A O 1
ATOM 789 N N . TRP A 1 103 ? -21.309 0.150 6.967 1.00 89.44 103 TRP A N 1
ATOM 790 C CA . TRP A 1 103 ? -21.375 -0.516 5.664 1.00 89.44 103 TRP A CA 1
ATOM 791 C C . TRP A 1 103 ? -21.098 0.427 4.491 1.00 89.44 103 TRP A C 1
ATOM 793 O O . TRP A 1 103 ? -20.429 0.024 3.541 1.00 89.44 103 TRP A O 1
ATOM 803 N N . ALA A 1 104 ? -21.529 1.688 4.570 1.00 91.62 104 ALA A N 1
ATOM 804 C CA . ALA A 1 104 ? -21.212 2.697 3.562 1.00 91.62 104 ALA A CA 1
ATOM 805 C C . ALA A 1 104 ? -19.692 2.902 3.416 1.00 91.62 104 ALA A C 1
ATOM 807 O O . ALA A 1 104 ? -19.174 2.884 2.299 1.00 91.62 104 ALA A O 1
ATOM 808 N N . ARG A 1 105 ? -18.961 3.017 4.535 1.00 91.38 105 ARG A N 1
ATOM 809 C CA . ARG A 1 105 ? -17.490 3.142 4.533 1.00 91.38 105 ARG A CA 1
ATOM 810 C C . ARG A 1 105 ? -16.797 1.881 4.015 1.00 91.38 105 ARG A C 1
ATOM 812 O O . ARG A 1 105 ? -15.840 1.990 3.254 1.00 91.38 105 ARG A O 1
ATOM 819 N N . VAL A 1 106 ? -17.305 0.696 4.361 1.00 93.12 106 VAL A N 1
ATOM 820 C CA . VAL A 1 106 ? -16.785 -0.585 3.846 1.00 93.12 106 VAL A CA 1
ATOM 821 C C . VAL A 1 106 ? -16.928 -0.669 2.324 1.00 93.12 106 VAL A C 1
ATOM 823 O O . VAL A 1 106 ? -15.961 -1.001 1.642 1.00 93.12 106 VAL A O 1
ATOM 826 N N . ILE A 1 107 ? -18.100 -0.331 1.776 1.00 92.94 107 ILE A N 1
ATOM 827 C CA . ILE A 1 107 ? -18.343 -0.353 0.324 1.00 92.94 107 ILE A CA 1
ATOM 828 C C . ILE A 1 107 ? -17.470 0.686 -0.388 1.00 92.94 107 ILE A C 1
ATOM 830 O O . ILE A 1 107 ? -16.861 0.372 -1.409 1.00 92.94 107 ILE A O 1
ATOM 834 N N . PHE A 1 108 ? -17.363 1.897 0.163 1.00 92.75 108 PHE A N 1
ATOM 835 C CA . PHE A 1 108 ? -16.499 2.946 -0.380 1.00 92.75 108 PHE A CA 1
ATOM 836 C C . PHE A 1 108 ? -15.024 2.514 -0.428 1.00 92.75 108 PHE A C 1
ATOM 838 O O . PHE A 1 108 ? -14.387 2.615 -1.476 1.00 92.75 108 PHE A O 1
ATOM 845 N N . SER A 1 109 ? -14.501 1.960 0.672 1.00 94.56 109 SER A N 1
ATOM 846 C CA . SER A 1 109 ? -13.137 1.420 0.751 1.00 94.56 109 SER A CA 1
ATOM 847 C C . SER A 1 109 ? -12.901 0.292 -0.254 1.00 94.56 109 SER A C 1
ATOM 849 O O . SER A 1 109 ? -11.888 0.284 -0.952 1.00 94.56 109 SER A O 1
ATOM 851 N N . LEU A 1 110 ? -13.854 -0.636 -0.386 1.00 93.88 110 LEU A N 1
ATOM 852 C CA . LEU A 1 110 ? -13.770 -1.738 -1.345 1.00 93.88 110 LEU A CA 1
ATOM 853 C C . LEU A 1 110 ? -13.763 -1.232 -2.797 1.00 93.88 110 LEU A C 1
ATOM 855 O O . LEU A 1 110 ? -12.998 -1.731 -3.624 1.00 93.88 110 LEU A O 1
ATOM 859 N N . GLY A 1 111 ? -14.580 -0.221 -3.103 1.00 93.94 111 GLY A N 1
ATOM 860 C CA . GLY A 1 111 ? -14.597 0.443 -4.405 1.00 93.94 111 GLY A CA 1
ATOM 861 C C . GLY A 1 111 ? -13.258 1.102 -4.731 1.00 93.94 111 GLY A C 1
ATOM 862 O O . GLY A 1 111 ? -12.707 0.878 -5.805 1.00 93.94 111 GLY A O 1
ATOM 863 N N . LEU A 1 112 ? -12.684 1.849 -3.785 1.00 93.62 112 LEU A N 1
ATOM 864 C CA . LEU A 1 112 ? -11.387 2.499 -3.974 1.00 93.62 112 LEU A CA 1
ATOM 865 C C . LEU A 1 112 ? -10.250 1.481 -4.155 1.00 93.62 112 LEU A C 1
ATOM 867 O O . LEU A 1 112 ? -9.417 1.637 -5.047 1.00 93.62 112 LEU A O 1
ATOM 871 N N . LEU A 1 113 ? -10.235 0.424 -3.336 1.00 93.19 113 LEU A N 1
ATOM 872 C CA . LEU A 1 113 ? -9.237 -0.640 -3.417 1.00 93.19 113 LEU A CA 1
ATOM 873 C C . LEU A 1 113 ? -9.319 -1.375 -4.758 1.00 93.19 113 LEU A C 1
ATOM 875 O O . LEU A 1 113 ? -8.302 -1.539 -5.423 1.00 93.19 113 LEU A O 1
ATOM 879 N N . SER A 1 114 ? -10.521 -1.787 -5.171 1.00 93.31 114 SER A N 1
ATOM 880 C CA . SER A 1 114 ? -10.721 -2.487 -6.446 1.00 93.31 114 SER A CA 1
ATOM 881 C C . SER A 1 114 ? -10.385 -1.608 -7.652 1.00 93.31 114 SER A C 1
ATOM 883 O O . SER A 1 114 ? -9.767 -2.096 -8.595 1.00 93.31 114 SER A O 1
ATOM 885 N N . PHE A 1 115 ? -10.704 -0.312 -7.604 1.00 95.44 115 PHE A N 1
ATOM 886 C CA . PHE A 1 115 ? -10.315 0.646 -8.637 1.00 95.44 115 PHE A CA 1
ATOM 887 C C . PHE A 1 115 ? -8.794 0.805 -8.733 1.00 95.44 115 PHE A C 1
ATOM 889 O O . PHE A 1 115 ? -8.232 0.650 -9.816 1.00 95.44 115 PHE A O 1
ATOM 896 N N . SER A 1 116 ? -8.121 1.067 -7.608 1.00 94.12 116 SER A N 1
ATOM 897 C CA . SER A 1 116 ? -6.658 1.197 -7.561 1.00 94.12 116 SER A CA 1
ATOM 898 C C . SER A 1 116 ? -5.978 -0.070 -8.083 1.00 94.12 116 SER A C 1
ATOM 900 O O . SER A 1 116 ? -5.129 -0.013 -8.970 1.00 94.12 116 SER A O 1
ATOM 902 N N . PHE A 1 117 ? -6.444 -1.231 -7.621 1.00 92.81 117 PHE A N 1
ATOM 903 C CA . PHE A 1 117 ? -5.943 -2.529 -8.049 1.00 92.81 117 PHE A CA 1
ATOM 904 C C . PHE A 1 117 ? -6.137 -2.773 -9.552 1.00 92.81 117 PHE A C 1
ATOM 906 O O . PHE A 1 117 ? -5.213 -3.222 -10.230 1.00 92.81 117 PHE A O 1
ATOM 913 N N . ALA A 1 118 ? -7.303 -2.422 -10.103 1.00 94.50 118 ALA A N 1
ATOM 914 C CA . 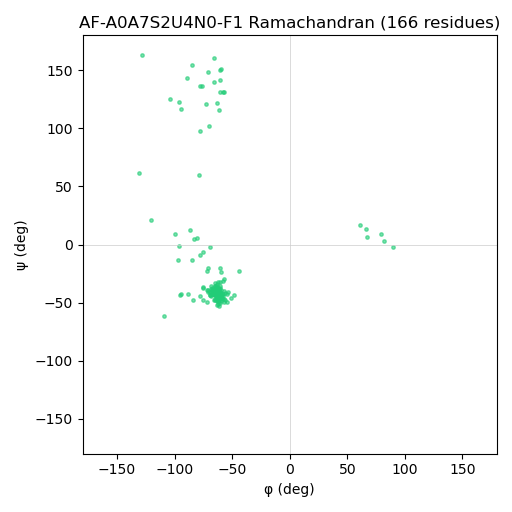ALA A 1 118 ? -7.567 -2.529 -11.535 1.00 94.50 118 ALA A CA 1
ATOM 915 C C . ALA A 1 118 ? -6.644 -1.621 -12.363 1.00 94.50 118 ALA A C 1
ATOM 917 O O . ALA A 1 118 ? -6.125 -2.056 -13.391 1.00 94.50 118 ALA A O 1
ATOM 918 N N . VAL A 1 119 ? -6.394 -0.386 -11.912 1.00 94.38 119 VAL A N 1
ATOM 919 C CA . VAL A 1 119 ? -5.453 0.534 -12.573 1.00 94.38 119 VAL A CA 1
ATOM 920 C C . VAL A 1 119 ? -4.029 -0.022 -12.542 1.00 94.38 119 VAL A C 1
ATOM 922 O O . VAL A 1 119 ? -3.347 0.030 -13.565 1.00 94.38 119 VAL A O 1
ATOM 925 N N . THR A 1 120 ? -3.590 -0.605 -11.422 1.00 91.88 120 THR A N 1
ATOM 926 C CA . THR A 1 120 ? -2.275 -1.255 -11.317 1.00 91.88 120 THR A CA 1
ATOM 927 C C . THR A 1 120 ? -2.147 -2.431 -12.280 1.00 91.88 120 THR A C 1
ATOM 929 O O . THR A 1 120 ? -1.176 -2.494 -13.029 1.00 91.88 120 THR A O 1
ATOM 932 N N . LEU A 1 121 ? -3.137 -3.330 -12.323 1.00 92.12 121 LEU A N 1
ATOM 933 C CA . LEU A 1 121 ? -3.128 -4.457 -13.258 1.00 92.12 121 LEU A CA 1
ATOM 934 C C . LEU A 1 121 ? -3.126 -3.982 -14.713 1.00 92.12 121 LEU A C 1
ATOM 936 O O . LEU A 1 121 ? -2.351 -4.484 -15.518 1.00 92.12 121 LEU A O 1
ATOM 940 N N . LYS A 1 122 ? -3.943 -2.979 -15.047 1.00 92.00 122 LYS A N 1
ATOM 941 C CA . LYS A 1 122 ? -3.981 -2.394 -16.391 1.00 92.00 122 LYS A CA 1
ATOM 942 C C . LYS A 1 122 ? -2.635 -1.786 -16.781 1.00 92.00 122 LYS A C 1
ATOM 944 O O . LYS A 1 122 ? -2.184 -1.992 -17.897 1.00 92.00 122 LYS A O 1
ATOM 949 N N . ALA A 1 123 ? -1.979 -1.057 -15.880 1.00 89.88 123 ALA A N 1
ATOM 950 C CA . ALA A 1 123 ? -0.650 -0.503 -16.141 1.00 89.88 123 ALA A CA 1
ATOM 951 C C . ALA A 1 123 ? 0.404 -1.601 -16.366 1.00 89.88 123 ALA A C 1
ATOM 953 O O . ALA A 1 123 ? 1.281 -1.440 -17.210 1.00 89.88 123 ALA A O 1
ATOM 954 N N . LEU A 1 124 ? 0.283 -2.716 -15.643 1.00 89.62 124 LEU A N 1
ATOM 955 C CA . LEU A 1 124 ? 1.184 -3.861 -15.735 1.00 89.62 124 LEU A CA 1
ATOM 956 C C . LEU A 1 124 ? 1.012 -4.634 -17.051 1.00 89.62 124 LEU A C 1
ATOM 958 O O . LEU A 1 124 ? 2.007 -4.995 -17.671 1.00 89.62 124 LEU A O 1
ATOM 962 N N . PHE A 1 125 ? -0.232 -4.824 -17.501 1.00 88.31 125 PHE A N 1
ATOM 963 C CA . PHE A 1 125 ? -0.541 -5.395 -18.818 1.00 88.31 125 PHE A CA 1
ATOM 964 C C . PHE A 1 125 ? -0.242 -4.446 -19.985 1.00 88.31 125 PHE A C 1
ATOM 966 O O . PHE A 1 125 ? -0.045 -4.914 -21.090 1.00 88.31 125 PHE A O 1
ATOM 973 N N . ASP A 1 126 ? -0.198 -3.132 -19.766 1.00 87.69 126 ASP A N 1
ATOM 974 C CA . ASP A 1 126 ? 0.229 -2.160 -20.786 1.00 87.69 126 ASP A CA 1
ATOM 975 C C . ASP A 1 126 ? 1.766 -2.015 -20.861 1.00 87.69 126 ASP A C 1
ATOM 977 O O . ASP A 1 126 ? 2.267 -1.099 -21.519 1.00 87.69 126 ASP A O 1
ATOM 981 N N . GLY A 1 127 ? 2.519 -2.815 -20.097 1.00 82.06 127 GLY A N 1
ATOM 982 C CA . GLY A 1 127 ? 3.979 -2.731 -20.032 1.00 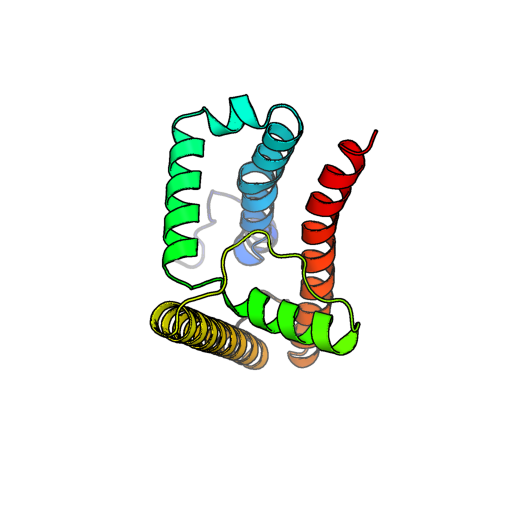82.06 127 GLY A CA 1
ATOM 983 C C . GLY A 1 127 ? 4.514 -1.433 -19.412 1.00 82.06 127 GLY A C 1
ATOM 984 O O . GLY A 1 127 ? 5.708 -1.156 -19.497 1.00 82.06 127 GLY A O 1
ATOM 985 N N . LYS A 1 128 ? 3.673 -0.620 -18.752 1.00 82.94 128 LYS A N 1
ATOM 986 C CA . LYS A 1 128 ? 4.065 0.657 -18.121 1.00 82.94 128 LYS A CA 1
ATOM 987 C C . LYS A 1 128 ? 4.756 0.431 -16.779 1.00 82.94 128 LYS A C 1
ATOM 989 O O . LYS A 1 128 ? 4.280 0.876 -15.734 1.00 82.94 128 LYS A O 1
ATOM 994 N N . THR A 1 129 ? 5.870 -0.286 -16.808 1.00 80.19 129 THR A N 1
ATOM 995 C CA . THR A 1 129 ? 6.626 -0.686 -15.620 1.00 80.19 129 THR A CA 1
ATOM 996 C C . THR A 1 129 ? 8.092 -0.318 -15.754 1.00 80.19 129 THR A C 1
ATOM 998 O O . THR A 1 129 ? 8.579 -0.083 -16.851 1.00 80.19 129 THR A O 1
ATOM 1001 N N . THR A 1 130 ? 8.803 -0.305 -14.631 1.00 74.50 130 THR A N 1
ATOM 1002 C CA . THR A 1 130 ? 10.268 -0.203 -14.597 1.00 74.50 130 THR A CA 1
ATOM 1003 C C . THR A 1 130 ? 10.950 -1.576 -14.712 1.00 74.50 130 THR A C 1
ATOM 1005 O O . THR A 1 130 ? 12.140 -1.696 -14.428 1.00 74.50 130 THR A O 1
ATOM 1008 N N . MET A 1 131 ? 10.201 -2.630 -15.073 1.00 75.38 131 MET A N 1
ATOM 1009 C CA . MET A 1 131 ? 10.750 -3.968 -15.297 1.00 75.38 131 MET A CA 1
ATOM 1010 C C . MET A 1 131 ? 11.581 -3.977 -16.582 1.00 75.38 131 MET A C 1
ATOM 1012 O O . MET A 1 131 ? 11.272 -3.262 -17.529 1.00 75.38 131 MET A O 1
ATOM 1016 N N . TRP A 1 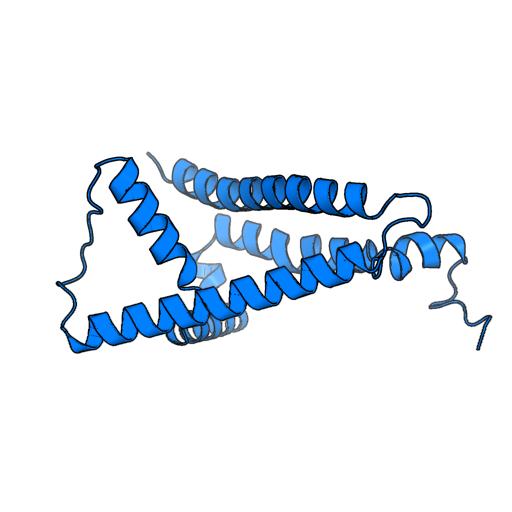132 ? 12.619 -4.811 -16.621 1.00 74.62 132 TRP A N 1
ATOM 1017 C CA . TRP A 1 132 ? 13.459 -4.969 -17.805 1.00 74.62 132 TRP A CA 1
ATOM 1018 C C . TRP A 1 132 ? 12.624 -5.393 -19.025 1.00 74.62 132 TRP A C 1
ATOM 1020 O O . TRP A 1 132 ? 11.891 -6.379 -18.956 1.00 74.62 132 TRP A O 1
ATOM 1030 N N . ASP A 1 133 ? 12.817 -4.699 -20.149 1.00 75.00 133 ASP A N 1
ATOM 1031 C CA . ASP A 1 133 ? 12.234 -4.956 -21.477 1.00 75.00 133 ASP A CA 1
ATOM 1032 C C . ASP A 1 133 ? 12.242 -6.428 -21.939 1.00 75.00 133 ASP A C 1
ATOM 1034 O O . ASP A 1 133 ? 11.446 -6.818 -22.789 1.00 75.00 133 ASP A O 1
ATOM 1038 N N . GLY A 1 134 ? 13.133 -7.271 -21.403 1.00 76.88 134 GLY A N 1
ATOM 1039 C CA . GLY A 1 134 ? 13.196 -8.699 -21.731 1.00 76.88 134 GLY A CA 1
ATOM 1040 C C . GLY A 1 134 ? 12.141 -9.576 -21.041 1.00 76.88 134 GLY A C 1
ATOM 1041 O O . GLY A 1 134 ? 12.042 -10.761 -21.362 1.00 76.88 134 GLY A O 1
ATOM 1042 N N . VAL A 1 135 ? 11.376 -9.043 -20.081 1.00 82.50 135 VAL A N 1
ATOM 1043 C CA . VAL A 1 135 ? 10.407 -9.813 -19.288 1.00 82.50 135 VAL A CA 1
ATOM 1044 C C . VAL A 1 135 ? 9.000 -9.683 -19.885 1.00 82.50 135 VAL A C 1
ATOM 1046 O O . VAL A 1 135 ? 8.477 -8.572 -19.965 1.00 82.50 135 VAL A O 1
ATOM 1049 N N . PRO A 1 136 ? 8.332 -10.795 -20.251 1.00 87.06 136 PRO A N 1
ATOM 1050 C CA . PRO A 1 136 ? 6.951 -10.747 -20.722 1.00 87.06 136 PRO A CA 1
ATOM 1051 C C . PRO A 1 136 ? 6.001 -10.172 -19.663 1.00 87.06 136 PRO A C 1
ATOM 1053 O O . PRO A 1 136 ? 6.082 -10.529 -18.488 1.00 87.06 136 PRO A O 1
ATOM 1056 N N . GLU A 1 137 ? 5.026 -9.367 -20.085 1.00 86.94 137 GLU A N 1
ATOM 1057 C CA . GLU A 1 137 ? 4.064 -8.686 -19.198 1.00 86.94 137 GLU A CA 1
ATOM 1058 C C . GLU A 1 137 ? 3.334 -9.651 -18.250 1.00 86.94 137 GLU A C 1
ATOM 1060 O O . GLU A 1 137 ? 3.191 -9.384 -17.057 1.00 86.94 137 GLU A O 1
ATOM 1065 N N . ALA A 1 138 ? 2.940 -10.827 -18.749 1.00 88.19 138 ALA A N 1
ATOM 1066 C CA . ALA A 1 138 ? 2.291 -11.860 -17.941 1.00 88.19 138 ALA A CA 1
ATOM 1067 C C . ALA A 1 138 ? 3.175 -12.352 -16.779 1.00 88.19 138 ALA A C 1
ATOM 1069 O O . ALA A 1 138 ? 2.671 -12.636 -15.692 1.00 88.19 138 ALA A O 1
ATOM 1070 N N . VAL A 1 139 ? 4.494 -12.425 -16.985 1.00 88.75 139 VAL A N 1
ATOM 1071 C CA . VAL A 1 139 ? 5.450 -12.813 -15.939 1.00 88.75 139 VAL A CA 1
ATOM 1072 C C . VAL A 1 139 ? 5.540 -11.714 -14.882 1.00 88.75 139 VAL A C 1
ATOM 1074 O O . VAL A 1 139 ? 5.511 -12.018 -13.691 1.00 88.75 139 VAL A O 1
ATOM 1077 N N . SER A 1 140 ? 5.548 -10.443 -15.291 1.00 87.31 140 SER A N 1
ATOM 1078 C CA . SER A 1 140 ? 5.539 -9.297 -14.373 1.00 87.31 140 SER A CA 1
ATOM 1079 C C . SER A 1 140 ? 4.293 -9.274 -13.477 1.00 87.31 140 SER A C 1
ATOM 1081 O O . SER A 1 140 ? 4.407 -8.996 -12.283 1.00 87.31 140 SER A O 1
ATOM 1083 N N . VAL A 1 141 ? 3.118 -9.651 -14.003 1.00 90.31 141 VAL A N 1
ATOM 1084 C CA . VAL A 1 141 ? 1.885 -9.828 -13.206 1.00 90.31 141 VAL A CA 1
ATOM 1085 C C . VAL A 1 141 ? 2.035 -10.928 -12.162 1.00 90.31 141 VAL A C 1
ATOM 1087 O O . VAL A 1 141 ? 1.707 -10.720 -10.995 1.00 90.31 141 VAL A O 1
ATOM 1090 N N . ILE A 1 142 ? 2.554 -12.093 -12.551 1.00 91.56 142 ILE A N 1
ATOM 1091 C CA . ILE A 1 142 ? 2.750 -13.213 -11.621 1.00 91.56 142 ILE A CA 1
ATOM 1092 C C . ILE A 1 142 ? 3.726 -12.816 -10.507 1.00 91.56 142 ILE A C 1
ATOM 1094 O O . ILE A 1 142 ? 3.438 -13.032 -9.329 1.00 91.56 142 ILE A O 1
ATOM 1098 N N . ILE A 1 143 ? 4.847 -12.186 -10.868 1.00 90.12 143 ILE A N 1
ATOM 1099 C CA . ILE A 1 143 ? 5.844 -11.697 -9.909 1.00 90.12 143 ILE A CA 1
ATOM 1100 C C . ILE A 1 143 ? 5.215 -10.687 -8.946 1.00 90.12 143 ILE A C 1
ATOM 1102 O O . ILE A 1 143 ? 5.445 -10.783 -7.743 1.00 90.12 143 ILE A O 1
ATOM 1106 N N . PHE A 1 144 ? 4.387 -9.763 -9.440 1.00 90.19 144 PHE A N 1
ATOM 1107 C CA . PHE A 1 144 ? 3.691 -8.791 -8.599 1.00 90.19 144 PHE A CA 1
ATOM 1108 C C . PHE A 1 144 ? 2.847 -9.464 -7.508 1.00 90.19 144 PHE A C 1
ATOM 1110 O O . PHE A 1 144 ? 2.974 -9.104 -6.338 1.00 90.19 144 PHE A O 1
ATOM 1117 N N . PHE A 1 145 ? 2.044 -10.477 -7.850 1.00 93.00 145 PHE A N 1
ATOM 1118 C CA . PHE A 1 145 ? 1.249 -11.207 -6.856 1.00 93.00 145 PHE A CA 1
ATOM 1119 C C . PHE A 1 145 ? 2.118 -11.950 -5.843 1.00 93.00 145 PHE A C 1
ATOM 1121 O O . PHE A 1 145 ? 1.853 -11.880 -4.643 1.00 93.00 145 PHE A O 1
ATOM 1128 N N . VAL A 1 146 ? 3.170 -12.628 -6.308 1.00 94.00 146 VAL A N 1
ATOM 1129 C CA . VAL A 1 146 ? 4.095 -13.351 -5.427 1.00 94.00 146 VAL A CA 1
ATOM 1130 C C . VAL A 1 146 ? 4.756 -12.388 -4.441 1.00 94.00 146 VAL A C 1
ATOM 1132 O O . VAL A 1 146 ? 4.706 -12.617 -3.233 1.00 94.00 146 VAL A O 1
ATOM 1135 N N . LEU A 1 147 ? 5.319 -11.280 -4.929 1.00 90.94 147 LEU A N 1
ATOM 1136 C CA . LEU A 1 147 ? 5.959 -10.274 -4.081 1.00 90.94 147 LEU A CA 1
ATOM 1137 C C . LEU A 1 147 ? 4.963 -9.619 -3.120 1.00 90.94 147 LEU A C 1
ATOM 1139 O O . LEU A 1 147 ? 5.288 -9.438 -1.950 1.00 90.94 147 LEU A O 1
ATOM 1143 N N . MET A 1 148 ? 3.737 -9.328 -3.563 1.00 90.75 148 MET A N 1
ATOM 1144 C CA . MET A 1 148 ? 2.692 -8.779 -2.697 1.00 90.75 148 MET A CA 1
ATOM 1145 C C . MET A 1 148 ? 2.330 -9.739 -1.553 1.00 90.75 148 MET A C 1
ATOM 1147 O O . MET A 1 148 ? 2.143 -9.291 -0.421 1.00 90.75 148 MET A O 1
ATOM 1151 N N . CYS A 1 149 ? 2.298 -11.052 -1.804 1.00 90.75 149 CYS A N 1
ATOM 1152 C CA . CYS A 1 149 ? 2.123 -12.052 -0.749 1.00 90.75 149 CYS A CA 1
ATOM 1153 C C . CYS A 1 149 ? 3.285 -12.045 0.257 1.00 90.75 149 CYS A C 1
ATOM 1155 O O . CYS A 1 149 ? 3.036 -12.081 1.463 1.00 90.75 149 CYS A O 1
ATOM 1157 N N . PHE A 1 150 ? 4.536 -11.972 -0.212 1.00 91.62 150 PHE A N 1
ATOM 1158 C CA . PHE A 1 150 ? 5.706 -11.899 0.672 1.00 91.62 150 PHE A CA 1
ATOM 1159 C C . PHE A 1 150 ? 5.696 -10.639 1.536 1.00 91.62 150 PHE A C 1
ATOM 1161 O O . PHE A 1 150 ? 5.856 -10.737 2.749 1.00 91.62 150 PHE A O 1
ATOM 1168 N N . VAL A 1 151 ? 5.448 -9.472 0.939 1.00 88.50 151 VAL A N 1
ATOM 1169 C CA . VAL A 1 151 ? 5.376 -8.201 1.674 1.00 88.50 151 VAL A CA 1
ATOM 1170 C C . VAL A 1 151 ? 4.266 -8.249 2.723 1.00 88.50 151 VAL A C 1
ATOM 1172 O O . VAL A 1 151 ? 4.511 -7.930 3.884 1.00 88.50 151 VAL A O 1
ATOM 1175 N N . GLY A 1 152 ? 3.072 -8.730 2.360 1.00 88.38 152 GLY A N 1
ATOM 1176 C CA . GLY A 1 152 ? 1.970 -8.881 3.314 1.00 88.38 152 GLY A CA 1
ATOM 1177 C C . GLY A 1 152 ? 2.314 -9.809 4.484 1.00 88.38 152 GLY A C 1
ATOM 1178 O O . GLY A 1 152 ? 1.975 -9.515 5.630 1.00 88.38 152 GLY A O 1
ATOM 11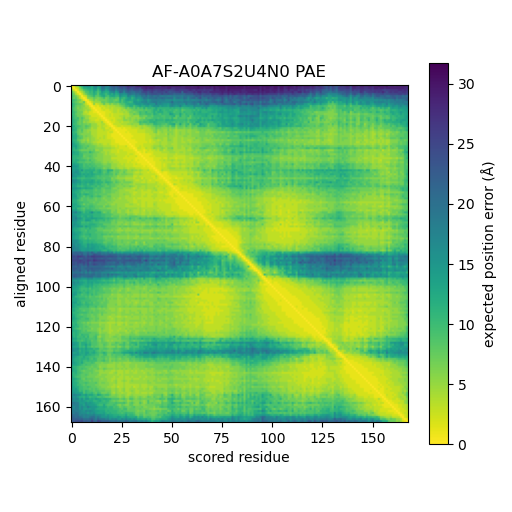79 N N . MET A 1 153 ? 3.037 -10.900 4.218 1.00 89.44 153 MET A N 1
ATOM 1180 C CA . MET A 1 153 ? 3.513 -11.813 5.258 1.00 89.44 153 MET A CA 1
ATOM 1181 C C . MET A 1 153 ? 4.565 -11.159 6.164 1.00 89.44 153 MET A C 1
ATOM 1183 O O . MET A 1 153 ? 4.499 -11.324 7.380 1.00 89.44 153 MET A O 1
ATOM 1187 N N . MET A 1 154 ? 5.512 -10.408 5.597 1.00 85.88 154 MET A N 1
ATOM 1188 C CA . MET A 1 154 ? 6.575 -9.738 6.352 1.00 85.88 154 MET A CA 1
ATOM 1189 C C . MET A 1 154 ? 6.022 -8.665 7.293 1.00 85.88 154 MET A C 1
ATOM 1191 O O . MET A 1 154 ? 6.367 -8.667 8.473 1.00 85.88 154 MET A O 1
ATOM 1195 N N . GLU A 1 155 ? 5.126 -7.806 6.808 1.00 84.31 155 GLU A N 1
ATOM 1196 C CA . GLU A 1 155 ? 4.479 -6.778 7.634 1.00 84.31 155 GLU A CA 1
ATOM 1197 C C . GLU A 1 155 ? 3.591 -7.413 8.720 1.00 84.31 155 GLU A C 1
ATOM 1199 O O . GLU A 1 155 ? 3.639 -7.023 9.888 1.00 84.31 155 GLU A O 1
ATOM 1204 N N . GLY A 1 156 ? 2.836 -8.466 8.380 1.00 82.38 156 GLY A N 1
ATOM 1205 C CA . GLY A 1 156 ? 2.024 -9.201 9.356 1.00 82.38 156 GLY A CA 1
ATOM 1206 C C . GLY A 1 156 ? 2.860 -9.885 10.444 1.00 82.38 156 GLY A C 1
ATOM 1207 O O . GLY A 1 156 ? 2.485 -9.884 11.619 1.00 82.38 156 GLY A O 1
ATOM 1208 N N . MET A 1 157 ? 4.021 -10.431 10.078 1.00 83.50 157 MET A N 1
ATOM 1209 C CA . MET A 1 157 ? 4.942 -11.077 11.012 1.00 83.50 157 MET A CA 1
ATOM 1210 C C . MET A 1 157 ? 5.571 -10.081 11.991 1.00 83.50 157 MET A C 1
ATOM 1212 O O . MET A 1 157 ? 5.719 -10.421 13.162 1.00 83.50 157 MET A O 1
ATOM 1216 N N . GLN A 1 158 ? 5.900 -8.857 11.560 1.00 79.19 158 GLN A N 1
ATOM 1217 C CA . GLN A 1 158 ? 6.431 -7.817 12.455 1.00 79.19 158 GLN A CA 1
ATOM 1218 C C . GLN A 1 158 ? 5.459 -7.519 13.612 1.00 79.19 158 GLN A C 1
ATOM 1220 O O . GLN A 1 158 ? 5.871 -7.445 14.770 1.00 79.19 158 GLN A O 1
ATOM 1225 N N . ILE A 1 159 ? 4.157 -7.437 13.321 1.00 79.00 159 ILE A N 1
ATOM 1226 C CA . ILE A 1 159 ? 3.108 -7.222 14.330 1.00 79.00 159 ILE A CA 1
ATOM 1227 C C . ILE A 1 159 ? 2.947 -8.458 15.228 1.00 79.00 159 ILE A C 1
ATOM 1229 O O . ILE A 1 159 ? 2.843 -8.336 16.450 1.00 79.00 159 ILE A O 1
ATOM 1233 N N . ALA A 1 160 ? 2.948 -9.657 14.638 1.00 81.12 160 ALA A N 1
ATOM 1234 C CA . ALA A 1 160 ? 2.811 -10.902 15.388 1.00 81.12 160 ALA A CA 1
ATOM 1235 C C . ALA A 1 160 ? 3.980 -11.120 16.365 1.00 81.12 160 ALA A C 1
ATOM 1237 O O . ALA A 1 160 ? 3.752 -11.439 17.530 1.00 81.12 160 ALA A O 1
ATOM 1238 N N . LEU A 1 161 ? 5.223 -10.893 15.927 1.00 79.06 161 LEU A N 1
ATOM 1239 C CA . LEU A 1 161 ? 6.413 -11.003 16.777 1.00 79.06 161 LEU A CA 1
ATOM 1240 C C . LEU A 1 161 ? 6.382 -10.000 17.934 1.00 79.06 161 LEU A C 1
ATOM 1242 O O . LEU A 1 161 ? 6.726 -10.361 19.058 1.00 79.06 161 LEU A O 1
ATOM 1246 N N . PHE A 1 162 ? 5.903 -8.777 17.698 1.00 75.12 162 PHE A N 1
ATOM 1247 C CA . PHE A 1 162 ? 5.704 -7.799 18.768 1.00 75.12 162 PHE A CA 1
ATOM 1248 C C . PHE A 1 162 ? 4.696 -8.275 19.824 1.00 75.12 162 PHE A C 1
ATOM 1250 O O . PHE A 1 162 ? 4.914 -8.072 21.017 1.00 75.12 162 PHE A O 1
ATOM 1257 N N . ALA A 1 163 ? 3.612 -8.937 19.411 1.00 76.56 163 ALA A N 1
ATOM 1258 C CA . ALA A 1 163 ? 2.653 -9.518 20.347 1.00 76.56 163 ALA A CA 1
ATOM 1259 C C . ALA A 1 163 ? 3.257 -10.691 21.143 1.00 76.56 163 ALA A C 1
ATOM 1261 O O . ALA A 1 163 ? 3.024 -10.787 22.346 1.00 76.56 163 ALA A O 1
ATOM 1262 N N . VAL A 1 164 ? 4.070 -11.543 20.504 1.00 79.94 164 VAL A N 1
ATOM 1263 C CA . VAL A 1 164 ? 4.761 -12.672 21.159 1.00 79.94 164 VAL A CA 1
ATOM 1264 C C . VAL A 1 164 ? 5.766 -12.200 22.205 1.00 79.94 164 VAL A C 1
ATOM 1266 O O . VAL A 1 164 ? 5.800 -12.759 23.294 1.00 79.94 164 VAL A O 1
ATOM 1269 N N . LEU A 1 165 ? 6.531 -11.141 21.924 1.00 76.31 165 LEU A N 1
ATOM 1270 C CA . LEU A 1 165 ? 7.471 -10.556 22.890 1.00 76.31 165 LEU A CA 1
ATOM 1271 C C . LEU A 1 165 ? 6.796 -10.032 24.168 1.00 76.31 165 LEU A C 1
ATOM 1273 O O . LEU A 1 165 ? 7.466 -9.849 25.179 1.00 76.31 165 LEU A O 1
ATOM 1277 N N . LYS A 1 166 ? 5.485 -9.767 24.124 1.00 67.69 166 LYS A N 1
ATOM 1278 C CA . LYS A 1 166 ? 4.694 -9.300 25.270 1.00 67.69 166 LYS A CA 1
ATOM 1279 C C . LYS A 1 166 ? 3.954 -10.422 26.003 1.00 67.69 166 LYS A C 1
ATOM 1281 O O . LYS A 1 166 ? 3.258 -10.129 26.975 1.00 67.69 166 LYS A O 1
ATOM 1286 N N . MET A 1 167 ? 4.067 -11.672 25.549 1.00 68.56 167 MET A N 1
ATOM 1287 C CA . MET A 1 167 ? 3.558 -12.818 26.299 1.00 68.56 167 MET A CA 1
ATOM 1288 C C . MET A 1 167 ? 4.536 -13.160 27.441 1.00 68.56 167 MET A C 1
ATOM 1290 O O . MET A 1 167 ? 5.745 -13.091 27.218 1.00 68.56 167 MET A O 1
ATOM 1294 N N . PRO A 1 168 ? 4.028 -13.446 28.655 1.00 61.00 168 PRO A N 1
ATOM 1295 C CA . PRO A 1 168 ? 4.849 -13.756 29.827 1.00 61.00 168 PRO A CA 1
ATOM 1296 C C . PRO A 1 168 ? 5.663 -15.045 29.678 1.00 61.00 168 PRO A C 1
ATOM 1298 O O . PRO A 1 168 ? 5.222 -15.951 28.931 1.00 61.00 168 PRO A O 1
#

Solvent-accessible surface area (backbone atoms only — not comparable to full-atom values): 9639 Å² total; per-residue (Å²): 133,91,81,71,52,70,93,77,48,57,69,69,56,44,46,58,34,61,62,53,39,51,49,60,51,52,50,44,44,56,67,63,43,49,54,54,52,56,48,39,71,77,40,46,68,66,46,43,72,34,73,71,44,43,51,53,49,54,53,50,52,49,45,60,69,71,18,65,71,36,41,56,57,56,53,50,54,52,52,30,66,75,67,71,50,79,81,90,67,95,64,78,84,74,51,75,68,54,48,52,55,50,51,52,27,27,53,52,15,43,51,54,50,52,50,53,51,49,53,52,52,50,34,42,69,68,60,70,59,70,67,64,90,89,59,58,44,71,56,56,52,53,49,49,55,55,50,51,52,52,52,54,49,54,59,52,44,58,56,51,53,56,55,57,73,70,55,133

Radius of gyration: 21.34 Å; Cα contacts (8 Å, |Δi|>4): 77; chains: 1; bounding box: 57×38×54 Å

pLDDT: mean 84.0, std 8.99, range [48.47, 95.44]

InterPro domains:
  IPR004693 Silicon transporter [PF03842] (4-168)

Organism: NCBI:txid420275

Secondary structure (DSSP, 8-state):
-----GGG--HHHHIIIIISSHHHHHHIIIIIIIHHHHHHHH-HHHHHTSHHHHHHHHHHHHHHHHTTTTHHHHHHHHHHHHHTPPP---SPPPPHHHHHHHHHHHHHHHHHHHHHHHHHHHHHHTT-SSS-TTS-HHHHHHHHHHHHHHHHHHHHHHHHHHHHHT--

Foldseek 3Di:
DVPPDDVPDDPVCCLVPPLLCVVVVCCCPPVPPPVLLVCCLPCVVVSCPDPVNVVVVVVVVVVVVQLLPLLVVVVVVVVCVVVVPDDPDPDDDADPVRVVVSVVSNVVNVVVVVVVVVVVLVCLQVVVHSDDPVDDSVVVVVVVVVVVVVVVVVVVVSVVVSVVVPDD